Protein AF-A0A8H9KHG3-F1 (afdb_monomer_lite)

Foldseek 3Di:
DDDDDDDDDPPPDPPPPPPPDDDPDDDDPVVVVVVVPVPPDDDDDPPDPPDDDDPPDDDDDDDDFDDDDLLLLQVLLLVVVCLVVVNCVLLVVQQPPCLVVVLSVLCVVPVVDDSNVSSRVCCRPRVVSSVSSVVSCCVPPVDDSNVQNHSVSVVVVSVVSVVVVVVVVD

Secondary structure (DSSP, 8-state):
-------------GGGSS-SS----PPPHHHHHHHTTTS------TT----PPP---PPPPPP-PPP--HHHHHHHHHHHHHHHTT--HHHHTT-TT-HHHHHHHHHHHTTTS-HHHHHHHHHHHHHHHHHHHHHHHHHHH---GGG--SHHHHHHHHHHHHHHHHTT--

pLDDT: mean 77.34, std 24.52, range [30.16, 98.62]

Radius of gyration: 29.34 Å; chains: 1; bounding box: 58×62×72 Å

Organism: Lactobacillus helveticus (NCBI:txid1587)

Sequence (170 aa):
MLLFAEVGRIIIDFASIYFFNKGVTTLTEEEKNAQAQADKETEENDDLKVVMPEANKTTMPKEEFKEQPDYLKVFANFYIAQFDEDDLEIINLYDEKHNMVDINSYLLNNLHFPRKKLIDHVLQYHDYNFKNLLDVMIEKTGVKPEDMLTYEAWDKWYEEQRAKISSSLS

Structure (mmCIF, N/CA/C/O backbone):
data_AF-A0A8H9KHG3-F1
#
_entry.id   AF-A0A8H9KHG3-F1
#
loop_
_atom_site.group_PDB
_atom_site.id
_atom_site.type_symbol
_atom_site.label_atom_id
_atom_site.label_alt_id
_atom_site.label_comp_id
_atom_site.label_asym_id
_atom_site.label_entity_id
_atom_site.label_seq_id
_atom_site.pdbx_PDB_ins_code
_atom_site.Cartn_x
_atom_site.Cartn_y
_atom_site.Cartn_z
_atom_site.occupancy
_atom_site.B_iso_or_equiv
_atom_site.auth_seq_id
_atom_site.auth_comp_id
_atom_site.auth_asym_id
_atom_site.auth_atom_id
_atom_site.pdbx_PDB_model_num
ATOM 1 N N . MET A 1 1 ? -21.672 -51.277 -35.840 1.00 32.66 1 MET A N 1
ATOM 2 C CA . MET A 1 1 ? -20.441 -51.765 -36.491 1.00 32.66 1 MET A CA 1
ATOM 3 C C . MET A 1 1 ? -19.501 -50.573 -36.581 1.00 32.66 1 MET A C 1
ATOM 5 O O . MET A 1 1 ? -19.891 -49.624 -37.241 1.00 32.66 1 MET A O 1
ATOM 9 N N . LEU A 1 2 ? -18.356 -50.642 -35.879 1.00 30.16 2 LEU A N 1
ATOM 10 C CA . LEU A 1 2 ? -17.241 -49.667 -35.816 1.00 30.16 2 LEU A CA 1
ATOM 11 C C . LEU A 1 2 ? -17.573 -48.272 -35.238 1.00 30.16 2 LEU A C 1
ATOM 13 O O . LEU A 1 2 ? -18.574 -47.683 -35.606 1.00 30.16 2 LEU A O 1
ATOM 17 N N . LEU A 1 3 ? -16.765 -47.607 -34.414 1.00 30.84 3 LEU A N 1
ATOM 18 C CA . LEU A 1 3 ? -15.732 -47.945 -33.426 1.00 30.84 3 LEU A CA 1
ATOM 19 C C . LEU A 1 3 ? -15.441 -46.569 -32.786 1.00 30.84 3 LEU A C 1
ATOM 21 O O . LEU A 1 3 ? -14.933 -45.684 -33.470 1.00 30.84 3 LEU A O 1
ATOM 25 N N . PHE A 1 4 ? -15.852 -4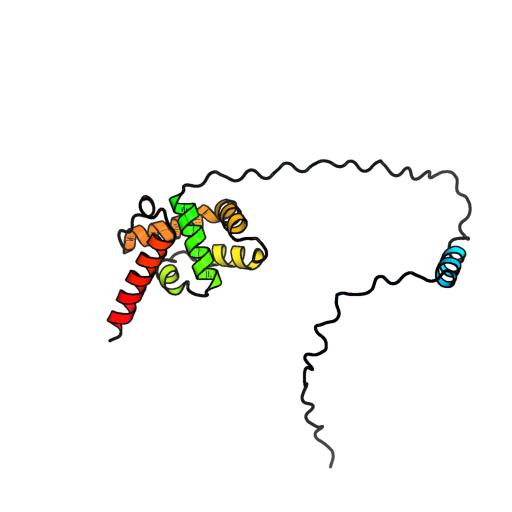6.335 -31.537 1.00 33.06 4 PHE A N 1
ATOM 26 C CA . PHE A 1 4 ? -15.427 -45.139 -30.802 1.00 33.06 4 PHE A CA 1
ATOM 27 C C . PHE A 1 4 ? -14.012 -45.408 -30.293 1.00 33.06 4 PHE A C 1
ATOM 29 O O . PHE A 1 4 ? -13.795 -46.393 -29.592 1.00 33.06 4 PHE A O 1
ATOM 36 N N . ALA A 1 5 ? -13.058 -44.590 -30.734 1.00 37.94 5 ALA A N 1
ATOM 37 C CA . ALA A 1 5 ? -11.650 -44.743 -30.410 1.00 37.94 5 ALA A CA 1
ATOM 38 C C . ALA A 1 5 ? -11.350 -44.332 -28.961 1.00 37.94 5 ALA A C 1
ATOM 40 O O . ALA A 1 5 ? -11.885 -43.356 -28.436 1.00 37.94 5 ALA A O 1
ATOM 41 N N . GLU A 1 6 ? -10.478 -45.146 -28.381 1.00 37.59 6 GLU A N 1
ATOM 42 C CA . GLU A 1 6 ? -9.910 -45.190 -27.043 1.00 37.59 6 GLU A CA 1
ATOM 43 C C . GLU A 1 6 ? -9.503 -43.845 -26.411 1.00 37.59 6 GLU A C 1
ATOM 45 O O . GLU A 1 6 ? -8.935 -42.949 -27.036 1.00 37.59 6 GLU A O 1
ATOM 50 N N . VAL A 1 7 ? -9.709 -43.797 -25.096 1.00 41.53 7 VAL A N 1
ATOM 51 C CA . VAL A 1 7 ? -9.159 -42.848 -24.128 1.00 41.53 7 VAL A CA 1
ATOM 52 C C . VAL A 1 7 ? -7.634 -42.994 -24.055 1.00 41.53 7 VAL A C 1
ATOM 54 O O . VAL A 1 7 ? -7.127 -44.044 -23.671 1.00 41.53 7 VAL A O 1
ATOM 57 N N . GLY A 1 8 ? -6.898 -41.918 -24.336 1.00 37.09 8 GLY A N 1
ATOM 58 C CA . GLY A 1 8 ? -5.460 -41.816 -24.076 1.00 37.09 8 GLY A CA 1
ATOM 59 C C . GLY A 1 8 ? -5.177 -40.798 -22.974 1.00 37.09 8 GLY A C 1
ATOM 60 O O . GLY A 1 8 ? -5.160 -39.597 -23.227 1.00 37.09 8 GLY A O 1
ATOM 61 N N . ARG A 1 9 ? -4.967 -41.278 -21.742 1.00 37.94 9 ARG A N 1
ATOM 62 C CA . ARG A 1 9 ? -4.434 -40.492 -20.617 1.00 37.94 9 ARG A CA 1
ATOM 63 C C . ARG A 1 9 ? -3.070 -39.914 -21.004 1.00 37.94 9 ARG A C 1
ATOM 65 O O . ARG A 1 9 ? -2.142 -40.677 -21.252 1.00 37.94 9 ARG A O 1
ATOM 72 N N . ILE A 1 10 ? -2.927 -38.591 -20.984 1.00 38.94 10 ILE A N 1
ATOM 73 C CA . ILE A 1 10 ? -1.608 -37.951 -20.992 1.00 38.94 10 ILE A CA 1
ATOM 74 C C . ILE A 1 10 ? -1.062 -38.068 -19.568 1.00 38.94 10 ILE A C 1
ATOM 76 O O . ILE A 1 10 ? -1.434 -37.311 -18.675 1.00 38.94 10 ILE A O 1
ATOM 80 N N . ILE A 1 11 ? -0.222 -39.075 -19.345 1.00 40.12 11 ILE A N 1
ATOM 81 C CA . ILE A 1 11 ? 0.679 -39.113 -18.196 1.00 40.12 11 ILE A CA 1
ATOM 82 C C . ILE A 1 11 ? 1.820 -38.159 -18.550 1.00 40.12 11 ILE A C 1
ATOM 84 O O . ILE A 1 11 ? 2.609 -38.445 -19.447 1.00 40.12 11 ILE A O 1
ATOM 88 N N . ILE A 1 12 ? 1.862 -36.993 -17.905 1.00 39.47 12 ILE A N 1
ATOM 89 C CA . ILE A 1 12 ? 3.006 -36.086 -18.001 1.00 39.47 12 ILE A CA 1
ATOM 90 C C . ILE A 1 12 ? 4.067 -36.644 -17.053 1.00 39.47 12 ILE A C 1
ATOM 92 O O . ILE A 1 12 ? 3.953 -36.515 -15.835 1.00 39.47 12 ILE A O 1
ATOM 96 N N . ASP A 1 13 ? 5.064 -37.320 -17.618 1.00 34.53 13 ASP A N 1
ATOM 97 C CA . ASP A 1 13 ? 6.230 -37.787 -16.877 1.00 34.53 13 ASP A CA 1
ATOM 98 C C . ASP A 1 13 ? 7.057 -36.574 -16.419 1.00 34.53 13 ASP A C 1
ATOM 100 O O . ASP A 1 13 ? 7.596 -35.813 -17.226 1.00 34.53 13 ASP A O 1
ATOM 104 N N . PHE A 1 14 ? 7.187 -36.397 -15.103 1.00 40.94 14 PHE A N 1
ATOM 105 C CA . PHE A 1 14 ? 7.940 -35.306 -14.465 1.00 40.94 14 PHE A CA 1
ATOM 106 C C . PHE A 1 14 ? 9.472 -35.394 -14.668 1.00 40.94 14 PHE A C 1
ATOM 108 O O . PHE A 1 14 ? 10.224 -34.604 -14.099 1.00 40.94 14 PHE A O 1
ATOM 115 N N . ALA A 1 15 ? 9.958 -36.313 -15.508 1.00 39.69 15 ALA A N 1
ATOM 116 C CA . ALA A 1 15 ? 11.376 -36.482 -15.823 1.00 39.69 15 ALA A CA 1
ATOM 117 C C . ALA A 1 15 ? 11.894 -35.552 -16.944 1.00 39.69 15 ALA A C 1
ATOM 119 O O . ALA A 1 15 ? 13.105 -35.454 -17.136 1.00 39.69 15 ALA A O 1
ATOM 120 N N . SER A 1 16 ? 11.025 -34.829 -17.663 1.00 38.53 16 SER A N 1
ATOM 121 C CA . SER A 1 16 ? 11.436 -33.990 -18.808 1.00 38.53 16 SER A CA 1
ATOM 122 C C . SER A 1 16 ? 11.686 -32.506 -18.506 1.00 38.53 16 SER A C 1
ATOM 124 O O . SER A 1 16 ? 11.972 -31.752 -19.431 1.00 38.53 16 SER A O 1
ATOM 126 N N . ILE A 1 17 ? 11.649 -32.064 -17.244 1.00 45.88 17 ILE A N 1
ATOM 127 C CA . ILE A 1 17 ? 11.916 -30.649 -16.885 1.00 45.88 17 ILE A CA 1
ATOM 128 C C . ILE A 1 17 ? 13.355 -30.426 -16.368 1.00 45.88 17 ILE A C 1
ATOM 130 O O . ILE A 1 17 ? 13.781 -29.296 -16.149 1.00 45.88 17 ILE A O 1
ATOM 134 N N . TYR A 1 18 ? 14.174 -31.476 -16.272 1.00 38.25 18 TYR A N 1
ATOM 135 C CA . TYR A 1 18 ? 15.532 -31.392 -15.717 1.00 38.25 18 TYR A CA 1
ATOM 136 C C . TYR A 1 18 ? 16.650 -31.703 -16.720 1.00 38.25 18 TYR A C 1
ATOM 138 O O . TYR A 1 18 ? 17.543 -32.476 -16.411 1.00 38.25 18 TYR A O 1
ATOM 146 N N . PHE A 1 19 ? 16.669 -31.086 -17.907 1.00 38.22 19 PHE A N 1
ATOM 147 C CA . PHE A 1 19 ? 17.866 -31.139 -18.771 1.00 38.22 19 PHE A CA 1
ATOM 148 C C . PHE A 1 19 ? 18.106 -29.862 -19.591 1.00 38.22 19 PHE A C 1
ATOM 150 O O . PHE A 1 19 ? 18.357 -29.906 -20.789 1.00 38.22 19 PHE A O 1
ATOM 157 N N . PHE A 1 20 ? 18.114 -28.706 -18.923 1.00 37.81 20 PHE A N 1
ATOM 158 C CA . PHE A 1 20 ? 18.691 -27.474 -19.479 1.00 37.81 20 PHE A CA 1
ATOM 159 C C . PHE A 1 20 ? 19.837 -26.942 -18.612 1.00 37.81 20 PHE A C 1
ATOM 161 O O . PHE A 1 20 ? 19.907 -25.762 -18.302 1.00 37.81 20 PHE A O 1
ATOM 168 N N . ASN A 1 21 ? 20.749 -27.821 -18.184 1.00 46.56 21 ASN A N 1
ATOM 169 C CA . ASN A 1 21 ? 22.102 -27.392 -17.834 1.00 46.56 21 ASN A CA 1
ATOM 170 C C . ASN A 1 21 ? 23.063 -28.584 -17.741 1.00 46.56 21 ASN A C 1
ATOM 172 O O . ASN A 1 21 ? 23.162 -29.216 -16.691 1.00 46.56 21 ASN A O 1
ATOM 176 N N . LYS A 1 22 ? 23.743 -28.900 -18.850 1.00 43.03 22 LYS A N 1
ATOM 177 C CA . LYS A 1 22 ? 25.130 -29.406 -18.922 1.00 43.03 22 LYS A CA 1
ATOM 178 C C . LYS A 1 22 ? 25.433 -29.864 -20.347 1.00 43.03 22 LYS A C 1
ATOM 180 O O . LYS A 1 22 ? 24.883 -30.853 -20.812 1.00 43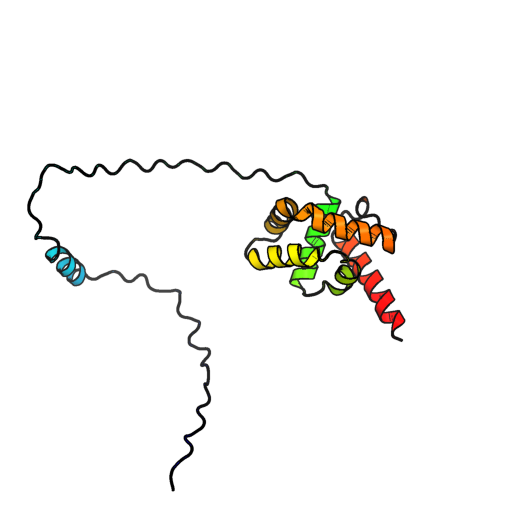.03 22 LYS A O 1
ATOM 185 N N . GLY A 1 23 ? 26.350 -29.164 -21.008 1.00 33.59 23 GLY A N 1
ATOM 186 C CA . GLY A 1 23 ? 26.876 -29.580 -22.302 1.00 33.59 23 GLY A CA 1
ATOM 187 C C . GLY A 1 23 ? 27.707 -28.495 -22.966 1.00 33.59 23 GLY A C 1
ATOM 188 O O . GLY A 1 23 ? 27.265 -27.884 -23.927 1.00 33.59 23 GLY A O 1
ATOM 189 N N . VAL A 1 24 ? 28.921 -28.261 -22.463 1.00 49.97 24 VAL A N 1
ATOM 190 C CA . VAL A 1 24 ? 30.008 -27.797 -23.332 1.00 49.97 24 VAL A CA 1
ATOM 191 C C . VAL A 1 24 ? 30.266 -28.951 -24.298 1.00 49.97 24 VAL A C 1
ATOM 193 O O . VAL A 1 24 ? 30.863 -29.951 -23.906 1.00 49.97 24 VAL A O 1
ATOM 196 N N . THR A 1 25 ? 29.757 -28.864 -25.524 1.00 41.97 25 THR A N 1
ATOM 197 C CA . THR A 1 25 ? 30.119 -29.786 -26.603 1.00 41.97 25 THR A CA 1
ATOM 198 C C . THR A 1 25 ? 31.201 -29.124 -27.442 1.00 41.97 25 THR A C 1
ATOM 200 O O . THR A 1 25 ? 30.972 -28.190 -28.206 1.00 41.97 25 THR A O 1
ATOM 203 N N . THR A 1 26 ? 32.435 -29.575 -27.246 1.00 45.97 26 THR A N 1
ATOM 204 C CA . THR A 1 26 ? 33.543 -29.289 -28.154 1.00 45.97 26 THR A CA 1
ATOM 205 C C . THR A 1 26 ? 33.246 -29.938 -29.505 1.00 45.97 26 THR A C 1
ATOM 207 O O . THR A 1 26 ? 33.153 -31.162 -29.578 1.00 45.97 26 THR A O 1
ATOM 210 N N . LEU A 1 27 ? 33.096 -29.124 -30.552 1.00 42.66 27 LEU A N 1
ATOM 211 C CA . LEU A 1 27 ? 33.023 -29.577 -31.947 1.00 42.66 27 LEU A CA 1
ATOM 212 C C . LEU A 1 27 ? 34.304 -30.342 -32.314 1.00 42.66 27 LEU A C 1
ATOM 214 O O . LEU A 1 27 ? 35.406 -29.871 -32.014 1.00 42.66 27 LEU A O 1
ATOM 218 N N . THR A 1 28 ? 34.163 -31.499 -32.957 1.00 55.62 28 THR A N 1
ATOM 219 C CA . THR A 1 28 ? 35.285 -32.301 -33.464 1.00 55.62 28 THR A CA 1
ATOM 220 C C . THR A 1 28 ? 35.890 -31.666 -34.724 1.00 55.62 28 THR A C 1
ATOM 222 O O . THR A 1 28 ? 35.236 -30.920 -35.454 1.00 55.62 28 THR A O 1
ATOM 225 N N . GLU A 1 29 ? 37.175 -31.930 -34.982 1.00 51.25 29 GLU A N 1
ATOM 226 C CA . GLU A 1 29 ? 37.940 -31.323 -36.088 1.00 51.25 29 GLU A CA 1
ATOM 227 C C . GLU A 1 29 ? 37.414 -31.674 -37.491 1.00 51.25 29 GLU A C 1
ATOM 229 O O . GLU A 1 29 ? 37.662 -30.923 -38.435 1.00 51.25 29 GLU A O 1
ATOM 234 N N . GLU A 1 30 ? 36.628 -32.744 -37.638 1.00 49.88 30 GLU A N 1
ATOM 235 C CA . GLU A 1 30 ? 36.008 -33.113 -38.919 1.00 49.88 30 GLU A CA 1
ATOM 236 C C . GLU A 1 30 ? 34.821 -32.208 -39.298 1.00 49.88 30 GLU A C 1
ATOM 238 O O . GLU A 1 30 ? 34.655 -31.887 -40.475 1.00 49.88 30 GLU A O 1
ATOM 243 N N . GLU A 1 31 ? 34.050 -31.693 -38.334 1.00 43.44 31 GLU A N 1
ATOM 244 C CA . GLU A 1 31 ? 32.893 -30.823 -38.616 1.00 43.44 31 GLU A CA 1
ATOM 245 C C . GLU A 1 31 ? 33.313 -29.385 -38.973 1.00 43.44 31 GLU A C 1
ATOM 247 O O . GLU A 1 31 ? 32.645 -28.707 -39.755 1.00 43.44 31 GLU A O 1
ATOM 252 N N . LYS A 1 32 ? 34.478 -28.929 -38.488 1.00 47.12 32 LYS A N 1
ATOM 253 C CA . LYS A 1 32 ? 35.046 -27.618 -38.858 1.00 47.12 32 LYS A CA 1
ATOM 254 C C . LYS A 1 32 ? 35.515 -27.554 -40.314 1.00 47.12 32 LYS A C 1
ATOM 256 O O . LYS A 1 32 ? 35.471 -26.479 -40.909 1.00 47.12 32 LYS A O 1
ATOM 261 N N . ASN A 1 33 ? 35.940 -28.677 -40.896 1.00 50.03 33 ASN A N 1
ATOM 262 C CA . ASN A 1 33 ? 36.438 -28.712 -42.274 1.00 50.03 33 ASN A CA 1
ATOM 263 C C . ASN A 1 33 ? 35.323 -28.755 -43.331 1.00 50.03 33 ASN A C 1
ATOM 265 O O . ASN A 1 33 ? 35.548 -28.289 -44.445 1.00 50.03 33 ASN A O 1
ATOM 269 N N . ALA A 1 34 ? 34.122 -29.237 -42.995 1.00 43.03 34 ALA A N 1
ATOM 270 C CA . ALA A 1 34 ? 32.990 -29.249 -43.927 1.00 43.03 34 ALA A CA 1
ATOM 271 C C . ALA A 1 34 ? 32.335 -27.861 -44.087 1.00 43.03 34 ALA A C 1
ATOM 273 O O . ALA A 1 34 ? 31.934 -27.497 -45.191 1.00 43.03 34 ALA A O 1
ATOM 274 N N . GLN A 1 35 ? 32.299 -27.041 -43.028 1.00 40.22 35 GLN A N 1
ATOM 275 C CA . GLN A 1 35 ? 31.804 -25.659 -43.114 1.00 40.22 35 GLN A CA 1
ATOM 276 C C . GLN A 1 35 ? 32.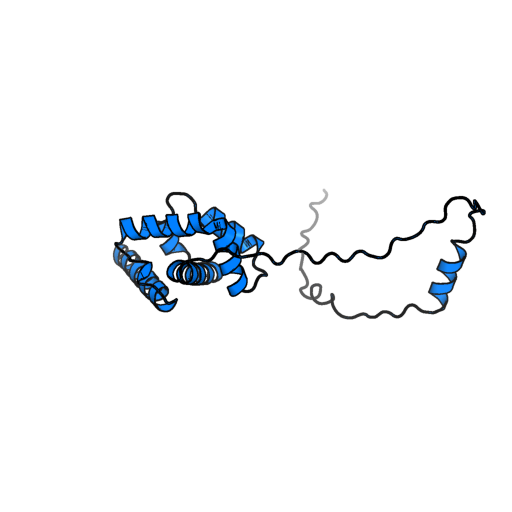787 -24.737 -43.864 1.00 40.22 35 GLN A C 1
ATOM 278 O O . GLN A 1 35 ? 32.373 -23.787 -44.517 1.00 40.22 35 GLN A O 1
ATOM 283 N N . ALA A 1 36 ? 34.091 -25.042 -43.829 1.00 41.81 36 ALA A N 1
ATOM 284 C CA . ALA A 1 36 ? 35.137 -24.240 -44.469 1.00 41.81 36 ALA A CA 1
ATOM 285 C C . ALA A 1 36 ? 35.218 -24.392 -46.006 1.00 41.81 36 ALA A C 1
ATOM 287 O O . ALA A 1 36 ? 35.961 -23.651 -46.652 1.00 41.81 36 ALA A O 1
ATOM 288 N N . GLN A 1 37 ? 34.487 -25.344 -46.600 1.00 42.16 37 GLN A N 1
ATOM 289 C CA . GLN A 1 37 ? 34.479 -25.583 -48.052 1.00 42.16 37 GLN A CA 1
ATOM 290 C C . GLN A 1 37 ? 33.221 -25.080 -48.778 1.00 42.16 37 GLN A C 1
ATOM 292 O O . GLN A 1 37 ? 33.236 -25.049 -50.004 1.00 42.16 37 GLN A O 1
ATOM 297 N N . ALA A 1 38 ? 32.177 -24.637 -48.069 1.00 35.31 38 ALA A N 1
ATOM 298 C CA . ALA A 1 38 ? 30.983 -24.058 -48.699 1.00 35.31 38 ALA A CA 1
ATOM 299 C C . ALA A 1 38 ? 31.117 -22.552 -49.017 1.00 35.31 38 ALA A C 1
ATOM 301 O O . ALA A 1 38 ? 30.406 -22.050 -49.880 1.00 35.31 38 ALA A O 1
ATOM 302 N N . ASP A 1 39 ? 32.071 -21.849 -48.395 1.00 39.19 39 ASP A N 1
ATOM 303 C CA . ASP A 1 39 ? 32.260 -20.392 -48.539 1.00 39.19 39 ASP A CA 1
ATOM 304 C C . ASP A 1 39 ? 33.361 -20.016 -49.556 1.00 39.19 39 ASP A C 1
ATOM 306 O O . ASP A 1 39 ? 34.013 -18.978 -49.445 1.00 39.19 39 ASP A O 1
ATOM 310 N N . LYS A 1 40 ? 33.625 -20.873 -50.548 1.00 44.00 40 LYS A N 1
ATOM 311 C CA . LYS A 1 40 ? 34.575 -20.591 -51.637 1.00 44.00 40 LYS A CA 1
ATOM 312 C C . LYS A 1 40 ? 33.899 -20.676 -52.994 1.00 44.00 40 LYS A C 1
ATOM 314 O O . LYS A 1 40 ? 34.261 -21.515 -53.800 1.00 44.00 40 LYS A O 1
ATOM 319 N N . GLU A 1 41 ? 32.949 -19.790 -53.245 1.00 46.72 41 GLU A N 1
ATOM 320 C CA . GLU A 1 41 ? 32.592 -19.381 -54.606 1.00 46.72 41 GLU A CA 1
ATOM 321 C C . GLU A 1 41 ? 31.802 -18.069 -54.531 1.00 46.72 41 GLU A C 1
ATOM 323 O O . GLU A 1 41 ? 30.577 -18.028 -54.589 1.00 46.72 41 GLU A O 1
ATOM 328 N N . THR A 1 42 ? 32.504 -16.951 -54.347 1.00 35.50 42 THR A N 1
ATOM 329 C CA . THR A 1 42 ? 32.016 -15.667 -54.861 1.00 35.50 42 THR A CA 1
ATOM 330 C C . THR A 1 42 ? 33.215 -14.809 -55.229 1.00 35.50 42 THR A C 1
ATOM 332 O O . THR A 1 42 ? 34.093 -14.547 -54.410 1.00 35.50 42 THR A O 1
ATOM 335 N N . GLU A 1 43 ? 33.268 -14.485 -56.515 1.00 40.41 43 GLU A N 1
ATOM 336 C CA . GLU A 1 43 ? 34.320 -13.747 -57.198 1.00 40.41 43 GLU A CA 1
ATOM 337 C C . GLU A 1 43 ? 34.580 -12.370 -56.577 1.00 40.41 43 GLU A C 1
ATOM 339 O O . GLU A 1 43 ? 33.682 -11.699 -56.062 1.00 40.41 43 GLU A O 1
ATOM 344 N N . GLU A 1 44 ? 35.845 -11.967 -56.670 1.00 45.06 44 GLU A N 1
ATOM 345 C CA . GLU A 1 44 ? 36.372 -10.656 -56.320 1.00 45.06 44 GLU A CA 1
ATOM 346 C C . GLU A 1 44 ? 35.568 -9.531 -56.992 1.00 45.06 44 GLU A C 1
ATOM 348 O O . GLU A 1 44 ? 35.545 -9.393 -58.214 1.00 45.06 44 GLU A O 1
ATOM 353 N N . ASN A 1 45 ? 34.947 -8.683 -56.173 1.00 42.94 45 ASN A N 1
ATOM 354 C CA . ASN A 1 45 ? 34.553 -7.334 -56.560 1.00 42.94 45 ASN A CA 1
ATOM 355 C C . ASN A 1 45 ? 35.137 -6.385 -55.502 1.00 42.94 45 ASN A C 1
ATOM 357 O O . ASN A 1 45 ? 34.629 -6.281 -54.386 1.00 42.94 45 ASN A O 1
ATOM 361 N N . ASP A 1 46 ? 36.274 -5.775 -55.834 1.00 50.69 46 ASP A N 1
ATOM 362 C CA . ASP A 1 46 ? 37.211 -5.083 -54.930 1.00 50.69 46 ASP A CA 1
ATOM 363 C C . ASP A 1 46 ? 36.743 -3.669 -54.492 1.00 50.69 46 ASP A C 1
ATOM 365 O O . ASP A 1 46 ? 37.533 -2.855 -54.022 1.00 50.69 46 ASP A O 1
ATOM 369 N N . ASP A 1 47 ? 35.444 -3.359 -54.610 1.00 52.50 47 ASP A N 1
ATOM 370 C CA . ASP A 1 47 ? 34.898 -2.004 -54.398 1.00 52.50 47 ASP A CA 1
ATOM 371 C C . ASP A 1 47 ? 34.106 -1.814 -53.088 1.00 52.50 47 ASP A C 1
ATOM 373 O O . ASP A 1 47 ? 33.659 -0.707 -52.779 1.00 52.50 47 ASP A O 1
ATOM 377 N N . LEU A 1 48 ? 33.950 -2.848 -52.255 1.00 57.22 48 LEU A N 1
ATOM 378 C CA . LEU A 1 48 ? 33.239 -2.741 -50.972 1.00 57.22 48 LEU A CA 1
ATOM 379 C C . LEU A 1 48 ? 34.079 -3.283 -49.813 1.00 57.22 48 LEU A C 1
ATOM 381 O O . LEU A 1 48 ? 33.807 -4.337 -49.240 1.00 57.22 48 LEU A O 1
ATOM 385 N N . LYS A 1 49 ? 35.088 -2.506 -49.401 1.00 59.19 49 LYS A N 1
ATOM 386 C CA . LYS A 1 49 ? 35.728 -2.674 -48.088 1.00 59.19 49 LYS A CA 1
ATOM 387 C C . LYS A 1 49 ? 34.703 -2.384 -46.987 1.00 59.19 49 LYS A C 1
ATOM 389 O O . LYS A 1 49 ? 34.490 -1.232 -46.611 1.00 59.19 49 LYS A O 1
ATOM 394 N N . VAL A 1 50 ? 34.071 -3.426 -46.451 1.00 61.94 50 VAL A N 1
ATOM 395 C CA . VAL A 1 50 ? 33.221 -3.318 -45.258 1.00 61.94 50 VAL A CA 1
ATOM 396 C C . VAL A 1 50 ? 34.126 -3.087 -44.046 1.00 61.94 50 VAL A C 1
ATOM 398 O O . VAL A 1 50 ? 34.641 -4.020 -43.435 1.00 61.94 50 VAL A O 1
ATOM 401 N N . VAL A 1 51 ? 34.365 -1.819 -43.716 1.00 72.12 51 VAL A N 1
ATOM 402 C CA . VAL A 1 51 ? 35.041 -1.431 -42.474 1.00 72.12 51 VAL A CA 1
ATOM 403 C C . VAL A 1 51 ? 34.027 -1.569 -41.341 1.00 72.12 51 VAL A C 1
ATOM 405 O O . VAL A 1 51 ? 33.097 -0.771 -41.244 1.00 72.12 51 VAL A O 1
ATOM 408 N N . MET A 1 52 ? 34.181 -2.584 -40.488 1.00 71.75 52 MET A N 1
ATOM 409 C CA . MET A 1 52 ? 33.415 -2.661 -39.243 1.00 71.75 52 MET A CA 1
ATOM 410 C C . MET A 1 52 ? 33.857 -1.510 -38.324 1.00 71.75 52 MET A C 1
ATOM 412 O O . MET A 1 52 ? 35.036 -1.463 -37.964 1.00 71.75 52 MET A O 1
ATOM 416 N N . PRO A 1 53 ? 32.968 -0.572 -37.948 1.00 72.38 53 PRO A N 1
ATOM 417 C CA . PRO A 1 53 ? 33.323 0.475 -37.001 1.00 72.38 53 PRO A CA 1
ATOM 418 C C . PRO A 1 53 ? 33.624 -0.143 -35.632 1.00 72.38 53 PRO A C 1
ATOM 420 O O . PRO A 1 53 ? 32.984 -1.116 -35.223 1.00 72.38 53 PRO A O 1
ATOM 423 N N . GLU A 1 54 ? 34.586 0.430 -34.908 1.00 70.44 54 GLU A N 1
ATOM 424 C CA . GLU A 1 54 ? 34.829 0.047 -33.519 1.00 70.44 54 GLU A CA 1
ATOM 425 C C . GLU A 1 54 ? 33.543 0.212 -32.701 1.00 70.44 54 GLU A C 1
ATOM 427 O O . GLU A 1 54 ? 32.816 1.200 -32.835 1.00 70.44 54 GLU A O 1
ATOM 432 N N . ALA A 1 55 ? 33.248 -0.778 -31.857 1.00 65.50 55 ALA A N 1
ATOM 433 C CA . ALA A 1 55 ? 32.061 -0.770 -31.018 1.00 65.50 55 ALA A CA 1
ATOM 434 C C . ALA A 1 55 ? 32.097 0.436 -30.067 1.00 65.50 55 ALA A C 1
ATOM 436 O O . ALA A 1 55 ? 32.789 0.419 -29.047 1.00 65.50 55 ALA A O 1
ATOM 437 N N . ASN A 1 56 ? 31.327 1.476 -30.384 1.00 71.00 56 ASN A N 1
ATOM 438 C CA . ASN A 1 56 ? 31.141 2.618 -29.502 1.00 71.00 56 ASN A CA 1
ATOM 439 C C . ASN A 1 56 ? 30.273 2.190 -28.310 1.00 71.00 56 ASN A C 1
ATOM 441 O O . ASN A 1 56 ? 29.046 2.133 -28.395 1.00 71.00 56 ASN A O 1
ATOM 445 N N . LYS A 1 57 ? 30.918 1.835 -27.196 1.00 65.81 57 LYS A N 1
ATOM 446 C CA . LYS A 1 57 ? 30.237 1.541 -25.933 1.00 65.81 57 LYS A CA 1
ATOM 447 C C . LYS A 1 57 ? 29.898 2.856 -25.240 1.00 65.81 57 LYS A C 1
ATOM 449 O O . LYS A 1 57 ? 30.663 3.345 -24.415 1.00 65.81 57 LYS A O 1
ATOM 454 N N . THR A 1 58 ? 28.733 3.414 -25.541 1.00 70.25 58 THR A N 1
ATOM 455 C CA . THR A 1 58 ? 28.166 4.473 -24.705 1.00 70.25 58 THR A CA 1
ATOM 456 C C . THR A 1 58 ? 27.595 3.843 -23.438 1.00 70.25 58 THR A C 1
ATOM 458 O O . THR A 1 58 ? 26.722 2.978 -23.512 1.00 70.25 58 THR A O 1
ATOM 461 N N . THR A 1 59 ? 28.077 4.252 -22.265 1.00 67.81 59 THR A N 1
ATOM 462 C CA . THR A 1 59 ? 27.451 3.873 -20.993 1.00 67.81 59 THR A CA 1
ATOM 463 C C . THR A 1 59 ? 26.097 4.565 -20.898 1.00 67.81 59 THR A C 1
ATOM 465 O O . THR A 1 59 ? 26.045 5.795 -20.941 1.00 67.81 59 THR A O 1
ATOM 468 N N . MET A 1 60 ? 25.008 3.799 -20.772 1.00 71.38 60 MET A N 1
ATOM 469 C CA . MET A 1 60 ? 23.709 4.401 -20.474 1.00 71.38 60 MET A CA 1
ATOM 470 C C . MET A 1 60 ? 23.791 5.144 -19.134 1.00 71.38 60 MET A C 1
ATOM 472 O O . MET A 1 60 ? 24.403 4.618 -18.196 1.00 71.38 60 MET A O 1
ATOM 476 N N . PRO A 1 61 ? 23.209 6.350 -19.027 1.00 73.75 61 PRO A N 1
ATOM 477 C CA . PRO A 1 61 ? 23.138 7.049 -17.756 1.00 73.75 61 PRO A CA 1
ATOM 478 C C . PRO A 1 61 ? 22.412 6.174 -16.730 1.00 73.75 61 PRO A C 1
ATOM 480 O O . PRO A 1 61 ? 21.452 5.472 -17.053 1.00 73.75 61 PRO A O 1
ATOM 483 N N . LYS A 1 62 ? 22.909 6.190 -15.492 1.00 76.50 62 LYS A N 1
ATOM 484 C CA . LYS A 1 62 ? 22.267 5.499 -14.376 1.00 76.50 62 LYS A CA 1
ATOM 485 C C . LYS A 1 62 ? 20.894 6.131 -14.147 1.00 76.50 62 LYS A C 1
ATOM 487 O O . LYS A 1 62 ? 20.799 7.351 -14.085 1.00 76.50 62 LYS A O 1
ATOM 492 N N . GLU A 1 63 ? 19.861 5.306 -14.019 1.00 77.19 63 GLU A N 1
ATOM 493 C CA . GLU A 1 63 ? 18.518 5.784 -13.688 1.00 77.19 63 GLU A CA 1
ATOM 494 C C . GLU A 1 63 ? 18.539 6.447 -12.301 1.00 77.19 63 GLU A C 1
ATOM 496 O O . GLU A 1 63 ? 19.001 5.855 -11.319 1.00 77.19 63 GLU A O 1
ATOM 501 N N . GLU A 1 64 ? 18.098 7.703 -12.242 1.00 81.69 64 GLU A N 1
ATOM 502 C CA . GLU A 1 64 ? 17.946 8.459 -11.001 1.00 81.69 64 GLU A CA 1
ATOM 503 C C . GLU A 1 64 ? 16.531 8.234 -10.457 1.00 81.69 64 GLU A C 1
ATOM 505 O O . GLU A 1 64 ? 15.539 8.627 -11.075 1.00 81.69 64 GLU A O 1
ATOM 510 N N . PHE A 1 65 ? 16.437 7.576 -9.300 1.00 83.25 65 PHE A N 1
ATOM 511 C CA . PHE A 1 65 ? 15.165 7.353 -8.617 1.00 83.25 65 PHE A CA 1
ATOM 512 C C . PHE A 1 65 ? 14.744 8.611 -7.864 1.00 83.25 65 PHE A C 1
ATOM 514 O O . PHE A 1 65 ? 15.559 9.248 -7.192 1.00 83.25 65 PHE A O 1
ATOM 521 N N . LYS A 1 66 ? 13.455 8.948 -7.950 1.00 87.25 66 LYS A N 1
ATOM 522 C CA . LYS A 1 66 ? 12.861 10.021 -7.152 1.00 87.25 66 LYS A CA 1
ATOM 523 C C . LYS A 1 66 ? 13.019 9.698 -5.669 1.00 87.25 66 LYS A C 1
ATOM 525 O O . LYS A 1 66 ? 12.799 8.565 -5.239 1.00 87.25 66 LYS A O 1
ATOM 530 N N . GLU A 1 67 ? 13.359 10.707 -4.877 1.00 90.56 67 GLU A N 1
ATOM 531 C CA . GLU A 1 67 ? 13.359 10.560 -3.428 1.00 90.56 67 GLU A CA 1
ATOM 532 C C . GLU A 1 67 ? 11.910 10.429 -2.935 1.00 90.56 67 GLU A C 1
ATOM 534 O O . GLU A 1 67 ? 11.049 11.239 -3.275 1.00 90.56 67 GLU A O 1
ATOM 539 N N . GLN A 1 68 ? 11.637 9.371 -2.173 1.00 94.44 68 GLN A N 1
ATOM 540 C CA . GLN A 1 68 ? 10.309 9.059 -1.642 1.00 94.44 68 GLN A CA 1
ATOM 541 C C . GLN A 1 68 ? 10.324 9.137 -0.112 1.00 94.44 68 GLN A C 1
ATOM 543 O O . GLN A 1 68 ? 11.342 8.775 0.493 1.00 94.44 68 GLN A O 1
ATOM 548 N N . PRO A 1 69 ? 9.228 9.579 0.530 1.00 96.69 69 PRO A N 1
ATOM 549 C CA . PRO A 1 69 ? 9.171 9.672 1.981 1.00 96.69 69 PRO A CA 1
ATOM 550 C C . PRO A 1 69 ? 9.236 8.282 2.623 1.00 96.69 69 PRO A C 1
ATOM 552 O O . PRO A 1 69 ? 8.773 7.292 2.051 1.00 96.69 69 PRO A O 1
ATOM 555 N N . ASP A 1 70 ? 9.806 8.208 3.825 1.00 97.25 70 ASP A N 1
ATOM 556 C CA . ASP A 1 70 ? 10.101 6.925 4.471 1.00 97.25 70 ASP A CA 1
ATOM 557 C C . ASP A 1 70 ? 8.843 6.108 4.762 1.00 97.25 70 ASP A C 1
ATOM 559 O O . ASP A 1 70 ? 8.828 4.911 4.479 1.00 97.25 70 ASP A O 1
ATOM 563 N N . TYR A 1 71 ? 7.756 6.748 5.208 1.00 97.75 71 TYR A N 1
ATOM 564 C CA . TYR A 1 71 ? 6.483 6.055 5.424 1.00 97.75 71 TYR A CA 1
ATOM 565 C C . TYR A 1 71 ? 5.981 5.347 4.159 1.00 97.75 71 TYR A C 1
ATOM 567 O O . TYR A 1 71 ? 5.434 4.251 4.236 1.00 97.75 71 TYR A O 1
ATOM 575 N N . LEU A 1 72 ? 6.197 5.945 2.982 1.00 98.06 72 LEU A N 1
ATOM 576 C CA . LEU A 1 72 ? 5.713 5.405 1.716 1.00 98.06 72 LEU A CA 1
ATOM 577 C C . LEU A 1 72 ? 6.570 4.225 1.259 1.00 98.06 72 LEU A C 1
ATOM 579 O O . LEU A 1 72 ? 6.036 3.231 0.775 1.00 98.06 72 LEU A O 1
ATOM 583 N N . LYS A 1 73 ? 7.890 4.297 1.467 1.00 98.06 73 LYS A N 1
A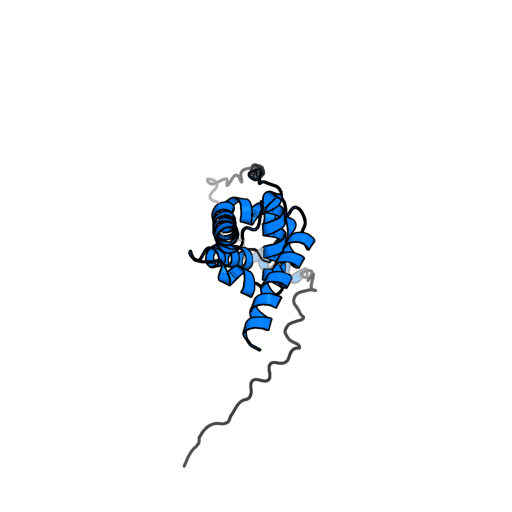TOM 584 C CA . LYS A 1 73 ? 8.802 3.162 1.242 1.00 98.06 73 LYS A CA 1
ATOM 585 C C . LYS A 1 73 ? 8.456 1.985 2.146 1.00 98.06 73 LYS A C 1
ATOM 587 O O . LYS A 1 73 ? 8.433 0.846 1.687 1.00 98.06 73 LYS A O 1
ATOM 592 N N . VAL A 1 74 ? 8.185 2.259 3.420 1.00 98.38 74 VAL A N 1
ATOM 593 C CA . VAL A 1 74 ? 7.814 1.239 4.406 1.00 98.38 74 VAL A CA 1
ATOM 594 C C . VAL A 1 74 ? 6.461 0.626 4.060 1.00 98.38 74 VAL A C 1
ATOM 596 O O . VAL A 1 74 ? 6.348 -0.598 4.045 1.00 98.38 74 VAL A O 1
ATOM 599 N N . PHE A 1 75 ? 5.466 1.444 3.713 1.00 98.62 75 PHE A N 1
ATOM 600 C CA . PHE A 1 75 ? 4.160 0.953 3.286 1.00 98.62 75 PHE A CA 1
ATOM 601 C C . PHE A 1 75 ? 4.255 0.114 2.007 1.00 98.62 75 PHE A C 1
ATOM 603 O O . PHE A 1 75 ? 3.677 -0.964 1.947 1.00 98.62 75 PHE A O 1
ATOM 610 N N . ALA A 1 76 ? 5.041 0.538 1.013 1.00 98.44 76 ALA A N 1
ATOM 611 C CA . ALA A 1 76 ? 5.274 -0.253 -0.195 1.00 98.44 76 ALA A CA 1
ATOM 612 C C . ALA A 1 76 ? 5.975 -1.584 0.113 1.00 98.44 76 ALA A C 1
ATOM 614 O O . ALA A 1 76 ? 5.601 -2.617 -0.432 1.00 98.44 76 ALA A O 1
ATOM 615 N N . ASN A 1 77 ? 6.961 -1.588 1.016 1.00 98.44 77 ASN A N 1
ATOM 616 C CA . ASN A 1 77 ? 7.604 -2.821 1.470 1.00 98.44 77 ASN A CA 1
ATOM 617 C C . ASN A 1 77 ? 6.610 -3.774 2.149 1.00 98.44 77 ASN A C 1
ATOM 619 O O . ASN A 1 77 ? 6.642 -4.973 1.883 1.00 98.44 77 ASN A O 1
ATOM 623 N N . PHE A 1 78 ? 5.739 -3.238 3.008 1.00 98.62 78 PHE A N 1
ATOM 624 C CA . PHE A 1 78 ? 4.662 -3.994 3.638 1.00 98.62 78 PHE A CA 1
ATOM 625 C C . PHE A 1 78 ? 3.697 -4.563 2.592 1.00 98.62 78 PHE A C 1
ATOM 627 O O . PHE A 1 78 ? 3.496 -5.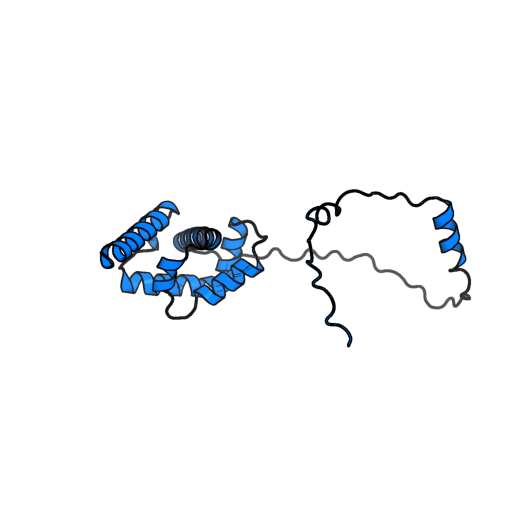771 2.543 1.00 98.62 78 PHE A O 1
ATOM 634 N N . TYR A 1 79 ? 3.189 -3.719 1.694 1.00 98.56 79 TYR A N 1
ATOM 635 C CA . TYR A 1 79 ? 2.278 -4.115 0.622 1.00 98.56 79 TYR A CA 1
ATOM 636 C C . TYR A 1 79 ? 2.857 -5.235 -0.244 1.00 98.56 79 TYR A C 1
ATOM 638 O O . TYR A 1 79 ? 2.162 -6.197 -0.540 1.00 98.56 79 TYR A O 1
ATOM 646 N N . ILE A 1 80 ? 4.129 -5.134 -0.645 1.00 98.25 80 ILE A N 1
ATOM 647 C CA . ILE A 1 80 ? 4.783 -6.166 -1.462 1.00 98.25 80 ILE A CA 1
ATOM 648 C C . ILE A 1 80 ? 4.895 -7.485 -0.689 1.00 98.25 80 ILE A C 1
ATOM 650 O O . ILE A 1 80 ? 4.734 -8.542 -1.283 1.00 98.25 80 ILE A O 1
ATOM 654 N N . ALA A 1 81 ? 5.145 -7.447 0.623 1.00 97.88 81 ALA A N 1
ATOM 655 C CA . ALA A 1 81 ? 5.157 -8.668 1.427 1.00 97.88 81 ALA A CA 1
ATOM 656 C C . ALA A 1 81 ? 3.785 -9.349 1.446 1.00 97.88 81 ALA A C 1
ATOM 658 O O . ALA A 1 81 ? 3.703 -10.547 1.215 1.00 97.88 81 ALA A O 1
ATOM 659 N N . GLN A 1 82 ? 2.725 -8.566 1.641 1.00 97.75 82 GLN A N 1
ATOM 660 C CA . GLN A 1 82 ? 1.350 -9.056 1.606 1.00 97.75 82 GLN A CA 1
ATOM 661 C C . GLN A 1 82 ? 0.957 -9.566 0.213 1.00 97.75 82 GLN A C 1
ATOM 663 O O . GLN A 1 82 ? 0.300 -10.591 0.082 1.00 97.75 82 GLN A O 1
ATOM 668 N N . PHE A 1 83 ? 1.413 -8.892 -0.845 1.00 97.31 83 PHE A N 1
ATOM 669 C CA . PHE A 1 83 ? 1.254 -9.347 -2.224 1.00 97.31 83 PHE A CA 1
ATOM 670 C C . PHE A 1 83 ? 1.917 -10.712 -2.462 1.00 97.31 83 PHE A C 1
ATOM 672 O O . PHE A 1 83 ? 1.300 -11.582 -3.064 1.00 97.31 83 PHE A O 1
ATOM 679 N N . ASP A 1 84 ? 3.144 -10.915 -1.969 1.00 95.88 84 ASP A N 1
ATOM 680 C CA . ASP A 1 84 ? 3.869 -12.187 -2.103 1.00 95.88 84 ASP A CA 1
ATOM 681 C C . ASP A 1 84 ? 3.169 -13.347 -1.360 1.00 95.88 84 ASP A C 1
ATOM 683 O O . ASP A 1 84 ? 3.382 -14.513 -1.694 1.00 95.88 84 ASP A O 1
ATOM 687 N N . GLU A 1 85 ? 2.351 -13.030 -0.353 1.00 95.88 85 GLU A N 1
ATOM 688 C CA . GLU A 1 85 ? 1.591 -13.981 0.468 1.00 95.88 85 GLU A CA 1
ATOM 689 C C . GLU A 1 85 ? 0.133 -14.159 -0.001 1.00 95.88 85 GLU A C 1
ATOM 691 O O . GLU A 1 85 ? -0.637 -14.858 0.657 1.00 95.88 85 GLU A O 1
ATOM 696 N N . ASP A 1 86 ? -0.249 -13.555 -1.136 1.00 95.81 86 ASP A N 1
ATOM 697 C CA . ASP A 1 86 ? -1.634 -13.481 -1.631 1.00 95.81 86 ASP A CA 1
ATOM 698 C C . ASP A 1 86 ? -2.622 -12.896 -0.593 1.00 95.81 86 ASP A C 1
ATOM 700 O O . ASP A 1 86 ? -3.826 -13.158 -0.624 1.00 95.81 86 ASP A O 1
ATOM 704 N N . ASP A 1 87 ? -2.123 -12.056 0.317 1.00 95.88 87 ASP A N 1
ATOM 705 C CA . ASP A 1 87 ? -2.839 -11.554 1.486 1.00 95.88 87 ASP A CA 1
ATOM 706 C C . ASP A 1 87 ? -3.102 -10.045 1.411 1.00 95.88 87 ASP A C 1
ATOM 708 O O . ASP A 1 87 ? -2.701 -9.258 2.259 1.00 95.88 87 ASP A O 1
ATOM 712 N N . LEU A 1 88 ? -3.788 -9.602 0.360 1.00 96.81 88 LEU A N 1
ATOM 713 C CA . LEU A 1 88 ? -4.148 -8.188 0.187 1.00 96.81 88 LEU A CA 1
ATOM 714 C C . LEU A 1 88 ? -5.615 -7.884 0.516 1.00 96.81 88 LEU A C 1
ATOM 716 O O . LEU A 1 88 ? -6.111 -6.800 0.199 1.00 96.81 88 LEU A O 1
ATOM 720 N N . GLU A 1 89 ? -6.321 -8.818 1.151 1.00 94.94 89 GLU A N 1
ATOM 721 C CA . GLU A 1 89 ? -7.762 -8.731 1.397 1.00 94.94 89 GLU A CA 1
ATOM 722 C C . GLU A 1 89 ? -8.155 -7.472 2.176 1.00 94.94 89 GLU A C 1
ATOM 724 O O . GLU A 1 89 ? -9.113 -6.793 1.801 1.00 94.94 89 GLU A O 1
ATOM 729 N N . ILE A 1 90 ? -7.405 -7.119 3.226 1.00 96.31 90 ILE A N 1
ATOM 730 C CA . ILE A 1 90 ? -7.719 -5.934 4.035 1.00 96.31 90 ILE A CA 1
ATOM 731 C C . ILE A 1 90 ? -7.383 -4.656 3.268 1.00 96.31 90 ILE A C 1
ATOM 733 O O . ILE A 1 90 ? -8.161 -3.706 3.335 1.00 96.31 90 ILE A O 1
ATOM 737 N N . ILE A 1 91 ? -6.276 -4.611 2.513 1.00 97.06 91 ILE A N 1
ATOM 738 C CA . ILE A 1 91 ? -5.948 -3.429 1.695 1.00 97.06 91 ILE A CA 1
ATOM 739 C C . ILE A 1 91 ? -7.010 -3.215 0.610 1.00 97.06 91 ILE A C 1
ATOM 741 O O . ILE A 1 91 ? -7.413 -2.077 0.367 1.00 97.06 91 ILE A O 1
ATOM 745 N N . ASN A 1 92 ? -7.542 -4.295 0.032 1.00 96.06 92 ASN A N 1
ATOM 746 C CA . ASN A 1 92 ? -8.586 -4.250 -0.992 1.00 96.06 92 ASN A CA 1
ATOM 747 C C . ASN A 1 92 ? -9.885 -3.571 -0.519 1.00 96.06 92 ASN A C 1
ATOM 749 O O . ASN A 1 92 ? -10.615 -3.008 -1.331 1.00 96.06 92 ASN A O 1
ATOM 753 N N . LEU A 1 93 ? -10.159 -3.528 0.789 1.00 95.06 93 LEU A N 1
ATOM 754 C CA . LEU A 1 93 ? -11.306 -2.790 1.347 1.00 95.06 93 LEU A CA 1
ATOM 755 C C . LEU A 1 93 ? -11.195 -1.265 1.175 1.00 95.06 93 LEU A C 1
ATOM 757 O O . LEU A 1 93 ? -12.192 -0.543 1.297 1.00 95.06 93 LEU A O 1
ATOM 761 N N . TYR A 1 94 ? -9.985 -0.774 0.910 1.00 96.06 94 TYR A N 1
ATOM 762 C CA . TYR A 1 94 ? -9.674 0.642 0.745 1.00 96.06 94 TYR A CA 1
ATOM 763 C C . TYR A 1 94 ? -9.392 1.020 -0.717 1.00 96.06 94 TYR A C 1
ATOM 765 O O . TYR A 1 94 ? -9.147 2.192 -0.999 1.00 96.06 94 TYR A O 1
ATOM 773 N N . ASP A 1 95 ? -9.466 0.079 -1.665 1.00 96.56 95 ASP A N 1
ATOM 774 C CA . ASP A 1 95 ? -9.221 0.377 -3.078 1.00 96.56 95 ASP A CA 1
ATOM 775 C C . ASP A 1 95 ? -10.479 0.823 -3.833 1.00 96.56 95 ASP A C 1
ATOM 777 O O . ASP A 1 95 ? -11.111 0.071 -4.572 1.00 96.56 95 ASP A O 1
ATOM 781 N N . GLU A 1 96 ? -10.839 2.095 -3.682 1.00 92.62 96 GLU A N 1
ATOM 782 C CA . GLU A 1 96 ? -12.021 2.661 -4.348 1.00 92.62 96 GLU A CA 1
ATOM 783 C C . GLU A 1 96 ? -11.791 3.054 -5.815 1.00 92.62 96 GLU A C 1
ATOM 785 O O . GLU A 1 96 ? -12.750 3.305 -6.545 1.00 92.62 96 GLU A O 1
ATOM 790 N N . LYS A 1 97 ? -10.529 3.145 -6.258 1.00 91.25 97 LYS A N 1
ATOM 791 C CA . LYS A 1 97 ? -10.159 3.654 -7.594 1.00 91.25 97 LYS A CA 1
ATOM 792 C C . LYS A 1 97 ? -9.315 2.669 -8.402 1.00 91.25 97 LYS A C 1
ATOM 794 O O . LYS A 1 97 ? -8.621 3.090 -9.323 1.00 91.25 97 LYS A O 1
ATOM 799 N N . HIS A 1 98 ? -9.381 1.380 -8.074 1.00 93.62 98 HIS A N 1
ATOM 800 C CA . HIS A 1 98 ? -8.640 0.313 -8.756 1.00 93.62 98 HIS A CA 1
ATOM 801 C C . HIS A 1 98 ? -7.113 0.526 -8.778 1.00 93.62 98 HIS A C 1
ATOM 803 O O . HIS A 1 98 ? -6.426 0.052 -9.681 1.00 93.62 98 HIS A O 1
ATOM 809 N N . ASN A 1 99 ? -6.562 1.220 -7.780 1.00 97.25 99 ASN A N 1
ATOM 810 C CA . ASN A 1 99 ? -5.130 1.483 -7.653 1.00 97.25 99 ASN A CA 1
ATOM 811 C C . ASN A 1 99 ? -4.325 0.187 -7.515 1.00 97.25 99 ASN A C 1
ATOM 813 O O . ASN A 1 99 ? -3.192 0.110 -7.990 1.00 97.25 99 ASN A O 1
ATOM 817 N N . MET A 1 100 ? -4.898 -0.832 -6.868 1.00 97.62 100 MET A N 1
ATOM 818 C CA . MET A 1 100 ? -4.221 -2.111 -6.671 1.00 97.62 100 MET A CA 1
ATOM 819 C C . MET A 1 100 ? -4.035 -2.864 -7.983 1.00 97.62 100 MET A C 1
ATOM 821 O O . MET A 1 100 ? -3.085 -3.626 -8.101 1.00 97.62 100 MET A O 1
ATOM 825 N N . VAL A 1 101 ? -4.890 -2.642 -8.986 1.00 97.06 101 VAL A N 1
ATOM 826 C CA . VAL A 1 101 ? -4.736 -3.277 -10.303 1.00 97.06 101 VAL A CA 1
ATOM 827 C C . VAL A 1 101 ? -3.433 -2.830 -10.956 1.00 97.06 101 VAL A C 1
ATOM 829 O O . VAL A 1 101 ? -2.669 -3.674 -11.427 1.00 97.06 101 VAL A O 1
ATOM 832 N N . ASP A 1 102 ? -3.151 -1.527 -10.939 1.00 96.75 102 ASP A N 1
ATOM 833 C CA . ASP A 1 102 ? -1.929 -0.969 -11.521 1.00 96.75 102 ASP A CA 1
ATOM 834 C C . ASP A 1 102 ? -0.686 -1.434 -10.756 1.00 96.75 102 ASP A C 1
ATOM 836 O O . ASP A 1 102 ? 0.280 -1.902 -11.364 1.00 96.75 102 ASP A O 1
ATOM 840 N N . ILE A 1 103 ? -0.734 -1.373 -9.418 1.00 98.06 103 ILE A N 1
ATOM 841 C CA . ILE A 1 103 ? 0.369 -1.815 -8.555 1.00 98.06 103 ILE A CA 1
ATOM 842 C C . ILE A 1 103 ? 0.645 -3.307 -8.776 1.00 98.06 103 ILE A C 1
ATOM 844 O O . ILE A 1 103 ? 1.771 -3.683 -9.099 1.00 98.06 103 ILE A O 1
ATOM 848 N N . ASN A 1 104 ? -0.374 -4.161 -8.666 1.00 98.00 104 ASN A N 1
ATOM 849 C CA . ASN A 1 104 ? -0.217 -5.612 -8.779 1.00 98.00 104 ASN A CA 1
ATOM 850 C C . ASN A 1 104 ? 0.236 -6.024 -10.176 1.00 98.00 104 ASN A C 1
ATOM 852 O O . ASN A 1 104 ? 1.107 -6.880 -10.310 1.00 98.00 104 ASN A O 1
ATOM 856 N N . SER A 1 105 ? -0.285 -5.380 -11.224 1.00 97.75 105 SER A N 1
ATOM 857 C CA . SER A 1 105 ? 0.180 -5.620 -12.593 1.00 97.75 105 SER A CA 1
ATOM 858 C C . SER A 1 105 ? 1.666 -5.294 -12.737 1.00 97.75 105 SER A C 1
ATOM 860 O O . SER A 1 105 ? 2.409 -6.044 -13.372 1.00 97.75 105 SER A O 1
ATOM 862 N N . TYR A 1 106 ? 2.131 -4.203 -12.119 1.00 97.56 106 TYR A N 1
ATOM 863 C CA . TYR A 1 106 ? 3.549 -3.863 -12.108 1.00 97.56 106 TYR A CA 1
ATOM 864 C C . TYR A 1 106 ? 4.383 -4.911 -11.364 1.00 97.56 106 TYR A C 1
ATOM 866 O O . TYR A 1 106 ? 5.399 -5.366 -11.896 1.00 97.56 106 TYR A O 1
ATOM 874 N N . LEU A 1 107 ? 3.963 -5.309 -10.160 1.00 97.62 107 LEU A N 1
ATOM 875 C CA . LEU A 1 107 ? 4.672 -6.302 -9.349 1.00 97.62 107 LEU A CA 1
ATOM 876 C C . LEU A 1 107 ? 4.771 -7.646 -10.078 1.00 97.62 107 LEU A C 1
ATOM 878 O O . LEU A 1 107 ? 5.868 -8.191 -10.192 1.00 97.62 107 LEU A O 1
ATOM 882 N N . LEU A 1 108 ? 3.674 -8.118 -10.678 1.00 97.12 108 LEU A N 1
ATOM 883 C CA . LEU A 1 108 ? 3.644 -9.355 -11.463 1.00 97.12 108 LEU A CA 1
ATOM 884 C C . LEU A 1 108 ? 4.639 -9.329 -12.628 1.00 97.12 108 LEU A C 1
ATOM 886 O O . LEU A 1 108 ? 5.421 -10.261 -12.811 1.00 97.12 108 LEU A O 1
ATOM 890 N N . ASN A 1 109 ? 4.656 -8.237 -13.394 1.00 97.50 109 ASN A N 1
ATOM 891 C CA . ASN A 1 109 ? 5.547 -8.094 -14.548 1.00 97.50 109 ASN A CA 1
ATOM 892 C C . ASN A 1 109 ? 7.031 -7.990 -14.157 1.00 97.50 109 ASN A C 1
ATOM 894 O O . ASN A 1 109 ? 7.912 -8.224 -14.986 1.00 97.50 109 ASN A O 1
ATOM 898 N N . ASN A 1 110 ? 7.321 -7.655 -12.898 1.00 96.44 110 ASN A N 1
ATOM 899 C CA . ASN A 1 110 ? 8.671 -7.415 -12.401 1.00 96.44 110 ASN A CA 1
ATOM 900 C C . ASN A 1 110 ? 9.071 -8.356 -11.250 1.00 96.44 110 ASN A C 1
ATOM 902 O O . ASN A 1 110 ? 10.087 -8.114 -10.606 1.00 96.44 110 ASN A O 1
ATOM 906 N N . LEU A 1 111 ? 8.346 -9.462 -11.039 1.00 93.62 111 LEU A N 1
ATOM 907 C CA . LEU A 1 111 ? 8.515 -10.429 -9.933 1.00 93.62 111 LEU A CA 1
ATOM 908 C C . LEU A 1 111 ? 9.943 -10.986 -9.761 1.00 93.62 111 LEU A C 1
ATOM 910 O O . LEU A 1 111 ? 10.314 -11.471 -8.699 1.00 93.62 111 LEU A O 1
ATOM 914 N N . HIS A 1 112 ? 10.764 -10.918 -10.809 1.00 93.56 112 HIS A N 1
ATOM 915 C CA . HIS A 1 112 ? 12.162 -11.349 -10.795 1.00 93.56 112 HIS A CA 1
ATOM 916 C C . HIS A 1 112 ? 13.113 -10.339 -10.127 1.00 93.56 112 HIS A C 1
ATOM 918 O O . HIS A 1 112 ? 14.279 -10.657 -9.875 1.00 93.56 112 HIS A O 1
ATOM 924 N N . PHE A 1 113 ? 12.667 -9.106 -9.872 1.00 94.31 113 PHE A N 1
ATOM 925 C CA . PHE A 1 113 ? 13.461 -8.112 -9.162 1.00 94.31 113 PHE A CA 1
ATOM 926 C C . PHE A 1 113 ? 13.509 -8.410 -7.659 1.00 94.31 113 PHE A C 1
ATOM 928 O O . PHE A 1 113 ? 12.503 -8.782 -7.062 1.00 94.31 113 PHE A O 1
ATOM 935 N N . PRO A 1 114 ? 14.664 -8.190 -7.002 1.00 95.62 114 PRO A N 1
ATOM 936 C CA . PRO A 1 114 ? 14.727 -8.279 -5.550 1.00 95.62 114 PRO A CA 1
ATOM 937 C C . PRO A 1 114 ? 13.832 -7.204 -4.921 1.00 95.62 114 PRO A C 1
ATOM 939 O O . PRO A 1 114 ? 13.764 -6.084 -5.431 1.00 95.62 114 PRO A O 1
ATOM 942 N N . ARG A 1 115 ? 13.222 -7.504 -3.765 1.00 95.19 115 ARG A N 1
ATOM 943 C CA . ARG A 1 115 ? 12.243 -6.628 -3.090 1.00 95.19 115 ARG A CA 1
ATOM 944 C C . ARG A 1 115 ? 12.689 -5.169 -2.967 1.00 95.19 115 ARG A C 1
ATOM 946 O O . ARG A 1 115 ? 11.927 -4.267 -3.286 1.00 95.19 115 ARG A O 1
ATOM 953 N N . LYS A 1 116 ? 13.949 -4.921 -2.590 1.00 94.06 116 LYS A N 1
ATOM 954 C CA . LYS A 1 116 ? 14.499 -3.555 -2.511 1.00 94.06 116 LYS A CA 1
ATOM 955 C C . LYS A 1 116 ? 14.373 -2.795 -3.837 1.00 94.06 116 LYS A C 1
ATOM 957 O O . LYS A 1 116 ? 13.963 -1.644 -3.844 1.00 94.06 116 LYS A O 1
ATOM 962 N N . LYS A 1 117 ? 14.692 -3.456 -4.953 1.00 94.62 117 LYS A N 1
ATOM 963 C CA . LYS A 1 117 ? 14.576 -2.870 -6.291 1.00 94.62 117 LYS A CA 1
ATOM 964 C C . LYS A 1 117 ? 13.113 -2.682 -6.689 1.00 94.62 117 LYS A C 1
ATOM 966 O O . LYS A 1 117 ? 12.799 -1.675 -7.308 1.00 94.62 117 LYS A O 1
ATOM 971 N N . LEU A 1 118 ? 12.229 -3.613 -6.322 1.00 96.06 118 LEU A N 1
ATOM 972 C CA . LEU A 1 118 ? 10.788 -3.466 -6.553 1.00 96.06 118 LEU A CA 1
ATOM 973 C C . LEU A 1 118 ? 10.224 -2.223 -5.867 1.00 96.06 118 LEU A C 1
ATOM 975 O O . LEU A 1 118 ? 9.485 -1.494 -6.513 1.00 96.06 118 LEU A O 1
ATOM 979 N N . ILE A 1 119 ? 10.610 -1.946 -4.617 1.00 96.75 119 ILE A N 1
ATOM 980 C CA . ILE A 1 119 ? 10.170 -0.745 -3.888 1.00 96.75 119 ILE A CA 1
ATOM 981 C C . ILE A 1 119 ? 10.581 0.525 -4.642 1.00 96.75 119 ILE A C 1
ATOM 983 O O . ILE A 1 119 ? 9.732 1.369 -4.926 1.00 96.75 119 ILE A O 1
ATOM 987 N N . ASP A 1 120 ? 11.862 0.642 -5.007 1.00 94.88 120 ASP A N 1
ATOM 988 C CA . ASP A 1 120 ? 12.378 1.820 -5.716 1.00 94.88 120 ASP A CA 1
ATOM 989 C C . ASP A 1 120 ? 11.646 2.028 -7.055 1.00 94.88 120 ASP A C 1
ATOM 991 O O . ASP A 1 120 ? 11.220 3.132 -7.393 1.00 94.88 120 ASP A O 1
ATOM 995 N N . HIS A 1 121 ? 11.448 0.943 -7.803 1.00 95.38 121 HIS A N 1
ATOM 996 C CA . HIS A 1 121 ? 10.808 0.958 -9.112 1.00 95.38 121 HIS A CA 1
ATOM 997 C C . HIS A 1 121 ? 9.303 1.238 -9.046 1.00 95.38 121 HIS A C 1
ATOM 999 O O . HIS A 1 121 ? 8.801 2.091 -9.775 1.00 95.38 121 HIS A O 1
ATOM 1005 N N . VAL A 1 122 ? 8.565 0.549 -8.177 1.00 96.44 122 VAL A N 1
ATOM 1006 C CA . VAL A 1 122 ? 7.112 0.719 -8.093 1.00 96.44 122 VAL A CA 1
ATOM 1007 C C . VAL A 1 122 ? 6.774 2.128 -7.609 1.00 96.44 122 VAL A C 1
ATOM 1009 O O . VAL A 1 122 ? 5.874 2.758 -8.151 1.00 96.44 122 VAL A O 1
ATOM 1012 N N . LEU A 1 123 ? 7.556 2.696 -6.686 1.00 97.19 123 LEU A N 1
ATOM 1013 C CA . LEU A 1 123 ? 7.361 4.077 -6.243 1.00 97.19 123 LEU A CA 1
ATOM 1014 C C . LEU A 1 123 ? 7.844 5.120 -7.259 1.00 97.19 123 LEU A C 1
ATOM 1016 O O . LEU A 1 123 ? 7.421 6.271 -7.204 1.00 97.19 123 LEU A O 1
ATOM 1020 N N . GLN A 1 124 ? 8.703 4.770 -8.214 1.00 95.25 124 GLN A N 1
ATOM 1021 C CA . GLN A 1 124 ? 9.076 5.697 -9.287 1.00 95.25 124 GLN A CA 1
ATOM 1022 C C . GLN A 1 124 ? 7.884 6.021 -10.207 1.00 95.25 124 GLN A C 1
ATOM 1024 O O . GLN A 1 124 ? 7.749 7.168 -10.664 1.00 95.25 124 GLN A O 1
ATOM 1029 N N . TYR A 1 125 ? 7.047 5.011 -10.475 1.00 94.38 125 TYR A N 1
ATOM 1030 C CA . TYR A 1 125 ? 5.995 5.041 -11.498 1.00 94.38 125 TYR A CA 1
ATOM 1031 C C . TYR A 1 125 ? 4.563 5.029 -10.933 1.00 94.38 125 TYR A C 1
ATOM 1033 O O . TYR A 1 125 ? 3.661 5.554 -11.581 1.00 94.38 125 TYR A O 1
ATOM 1041 N N . HIS A 1 126 ? 4.360 4.481 -9.732 1.00 96.88 126 HIS A N 1
ATOM 1042 C CA . HIS A 1 126 ? 3.044 4.219 -9.134 1.00 96.88 126 HIS A CA 1
ATOM 1043 C C . HIS A 1 126 ? 2.894 4.781 -7.710 1.00 96.88 126 HIS A C 1
ATOM 1045 O O . HIS A 1 126 ? 2.021 4.349 -6.960 1.00 96.88 126 HIS A O 1
ATOM 1051 N N . ASP A 1 127 ? 3.707 5.761 -7.299 1.00 97.25 127 ASP A N 1
ATOM 1052 C CA . ASP A 1 127 ? 3.571 6.378 -5.969 1.00 97.25 127 ASP A CA 1
ATOM 1053 C C . ASP A 1 127 ? 2.184 6.985 -5.725 1.00 97.25 127 ASP A C 1
ATOM 1055 O O . ASP A 1 127 ? 1.664 6.911 -4.613 1.00 97.25 127 ASP A O 1
ATOM 1059 N N . TYR A 1 128 ? 1.568 7.557 -6.759 1.00 97.12 128 TYR A N 1
ATOM 1060 C CA . TYR A 1 128 ? 0.216 8.100 -6.686 1.00 97.12 128 TYR A CA 1
ATOM 1061 C C . TYR A 1 128 ? -0.827 7.024 -6.341 1.00 97.12 128 TYR A C 1
ATOM 1063 O O . TYR A 1 128 ? -1.759 7.311 -5.595 1.00 97.12 128 TYR A O 1
ATOM 1071 N N . ASN A 1 129 ? -0.659 5.785 -6.825 1.00 98.31 129 ASN A N 1
ATOM 1072 C CA . ASN A 1 129 ? -1.558 4.676 -6.508 1.00 98.31 129 ASN A CA 1
ATOM 1073 C C . ASN A 1 129 ? -1.465 4.320 -5.015 1.00 98.31 129 ASN A C 1
ATOM 1075 O O . ASN A 1 129 ? -2.491 4.178 -4.352 1.00 98.31 129 ASN A O 1
ATOM 1079 N N . PHE A 1 130 ? -0.247 4.247 -4.464 1.00 98.19 130 PHE A N 1
ATOM 1080 C CA . PHE A 1 130 ? -0.043 4.018 -3.028 1.00 98.19 130 PHE A CA 1
ATOM 1081 C C . PHE A 1 130 ? -0.603 5.162 -2.178 1.00 98.19 130 PHE A C 1
ATOM 1083 O O . PHE A 1 130 ? -1.269 4.908 -1.179 1.00 98.19 130 PHE A O 1
ATOM 1090 N N . LYS A 1 131 ? -0.376 6.417 -2.583 1.00 97.94 131 LYS A N 1
ATOM 1091 C CA . LYS A 1 131 ? -0.911 7.597 -1.884 1.00 97.94 131 LYS A CA 1
ATOM 1092 C C . LYS A 1 131 ? -2.438 7.595 -1.868 1.00 97.94 131 LYS A C 1
ATOM 1094 O O . LYS A 1 131 ? -3.015 7.778 -0.810 1.00 97.94 131 LYS A O 1
ATOM 1099 N N . ASN A 1 132 ? -3.085 7.278 -2.989 1.00 98.06 132 ASN A N 1
ATOM 1100 C CA . ASN A 1 132 ? -4.544 7.175 -3.047 1.00 98.06 132 ASN A CA 1
ATOM 1101 C C . ASN A 1 132 ? -5.098 6.089 -2.112 1.00 98.06 132 ASN A C 1
ATOM 1103 O O . ASN A 1 132 ? -6.142 6.300 -1.500 1.00 98.06 132 ASN A O 1
ATOM 1107 N N . LEU A 1 133 ? -4.425 4.935 -1.999 1.00 98.12 133 LEU A N 1
ATOM 1108 C CA . LEU A 1 133 ? -4.813 3.904 -1.030 1.00 98.12 133 LEU A CA 1
ATOM 1109 C C . LEU A 1 133 ? -4.696 4.437 0.401 1.00 98.12 133 LEU A C 1
ATOM 1111 O O . LEU A 1 133 ? -5.641 4.322 1.179 1.00 98.12 133 LEU A O 1
ATOM 1115 N N . LEU A 1 134 ? -3.564 5.067 0.726 1.00 98.25 134 LEU A N 1
ATOM 1116 C CA . LEU A 1 134 ? -3.335 5.659 2.041 1.00 98.25 134 LEU A CA 1
ATOM 1117 C C . LEU A 1 134 ? -4.351 6.761 2.367 1.00 98.25 134 LEU A C 1
ATOM 1119 O O . LEU A 1 134 ? -4.847 6.784 3.487 1.00 98.25 134 LEU A O 1
ATOM 1123 N N . ASP A 1 135 ? -4.721 7.610 1.409 1.00 98.25 135 ASP A N 1
ATOM 1124 C CA . ASP A 1 135 ? -5.728 8.661 1.592 1.00 98.25 135 ASP A CA 1
ATOM 1125 C C . ASP A 1 135 ? -7.084 8.071 2.008 1.00 98.25 135 ASP A C 1
ATOM 1127 O O . ASP A 1 135 ? -7.694 8.526 2.978 1.00 98.25 135 ASP A O 1
ATOM 1131 N N . VAL A 1 136 ? -7.531 7.000 1.339 1.00 98.00 136 VAL A N 1
ATOM 1132 C CA . VAL A 1 136 ? -8.779 6.304 1.699 1.00 98.00 136 VAL A CA 1
ATOM 1133 C C . VAL A 1 136 ? -8.657 5.623 3.067 1.00 98.00 136 VAL A C 1
ATOM 1135 O O . VAL A 1 136 ? -9.597 5.644 3.865 1.00 98.00 136 VAL A O 1
ATOM 1138 N N . MET A 1 137 ? -7.500 5.033 3.380 1.00 97.44 137 MET A N 1
ATOM 1139 C CA . MET A 1 137 ? -7.246 4.435 4.695 1.00 97.44 137 MET A CA 1
ATOM 1140 C C . MET A 1 137 ? -7.281 5.489 5.811 1.00 97.44 137 MET A C 1
ATOM 1142 O O . MET A 1 137 ? -7.877 5.235 6.863 1.00 97.44 137 MET A O 1
ATOM 1146 N N . ILE A 1 138 ? -6.694 6.671 5.588 1.00 97.94 138 ILE A N 1
ATOM 1147 C CA . ILE A 1 138 ? -6.734 7.818 6.506 1.00 97.94 138 ILE A CA 1
ATOM 1148 C C . ILE A 1 138 ? -8.187 8.241 6.730 1.00 97.94 138 ILE A C 1
ATOM 1150 O O . ILE A 1 138 ? -8.617 8.346 7.878 1.00 97.94 138 ILE A O 1
ATOM 1154 N N . GLU A 1 139 ? -8.960 8.426 5.658 1.00 97.50 139 GLU A N 1
ATOM 1155 C CA . GLU A 1 139 ? -10.360 8.854 5.741 1.00 97.50 139 GLU A CA 1
ATOM 1156 C C . GLU A 1 139 ? -11.224 7.862 6.533 1.00 97.50 139 GLU A C 1
ATOM 1158 O O . GLU A 1 139 ? -12.000 8.263 7.402 1.00 97.50 139 GLU A O 1
ATOM 1163 N N . LYS A 1 140 ? -11.072 6.557 6.274 1.00 95.81 140 LYS A N 1
ATOM 1164 C CA . LYS A 1 140 ? -11.932 5.523 6.869 1.00 95.81 140 LYS A CA 1
ATOM 1165 C C . LYS A 1 140 ? -11.525 5.095 8.273 1.00 95.81 140 LYS A C 1
ATOM 1167 O O . LYS A 1 140 ? -12.379 4.664 9.045 1.00 95.81 140 LYS A O 1
ATOM 1172 N N . THR A 1 141 ? -10.236 5.152 8.602 1.00 95.50 141 THR A N 1
ATOM 1173 C CA . THR A 1 141 ? -9.715 4.564 9.851 1.00 95.50 141 THR A CA 1
ATOM 1174 C C . THR A 1 141 ? -9.028 5.566 10.768 1.00 95.50 141 THR A C 1
ATOM 1176 O O . THR A 1 141 ? -8.806 5.257 11.938 1.00 95.50 141 THR A O 1
ATOM 1179 N N . GLY A 1 142 ? -8.677 6.751 10.261 1.00 96.75 142 GLY A N 1
ATOM 1180 C CA . GLY A 1 142 ? -7.864 7.724 10.985 1.00 96.75 142 GLY A CA 1
ATOM 1181 C C . GLY A 1 142 ? -6.415 7.280 11.204 1.00 96.75 142 GLY A C 1
ATOM 1182 O O . GLY A 1 142 ? -5.733 7.858 12.053 1.00 96.75 142 GLY A O 1
ATOM 1183 N N . VAL A 1 143 ? -5.946 6.248 10.487 1.00 97.19 143 VAL A N 1
ATOM 1184 C CA . VAL A 1 143 ? -4.535 5.841 10.502 1.00 97.19 143 VAL A CA 1
ATOM 1185 C C . VAL A 1 143 ? -3.646 7.009 10.070 1.00 97.19 143 VAL A C 1
ATOM 1187 O O . VAL A 1 143 ? -4.058 7.841 9.267 1.00 97.19 143 VAL A O 1
ATOM 1190 N N . LYS A 1 144 ? -2.430 7.076 10.616 1.00 97.69 144 LYS A N 1
ATOM 1191 C CA . LYS A 1 144 ? -1.436 8.110 10.308 1.00 97.69 144 LYS A CA 1
ATOM 1192 C C . LYS A 1 144 ? -0.196 7.457 9.705 1.00 97.69 144 LYS A C 1
ATOM 1194 O O . LYS A 1 144 ? 0.662 7.010 10.468 1.00 97.69 144 LYS A O 1
ATOM 1199 N N . PRO A 1 145 ? -0.102 7.344 8.371 1.00 97.50 145 PRO A N 1
ATOM 1200 C CA . PRO A 1 145 ? 1.013 6.668 7.713 1.00 97.50 145 PRO A CA 1
ATOM 1201 C C . PRO A 1 145 ? 2.377 7.221 8.130 1.00 97.50 145 PRO A C 1
ATOM 1203 O O . PRO A 1 145 ? 3.322 6.457 8.289 1.00 97.50 145 PRO A O 1
ATOM 1206 N N . GLU A 1 146 ? 2.471 8.525 8.386 1.00 97.38 146 GLU A N 1
ATOM 1207 C CA . GLU A 1 146 ? 3.697 9.212 8.801 1.00 97.38 146 GLU A CA 1
ATOM 1208 C C . GLU A 1 146 ? 4.265 8.694 10.131 1.00 97.38 146 GLU A C 1
ATOM 1210 O O . GLU A 1 146 ? 5.473 8.780 10.347 1.00 97.38 146 GLU A O 1
ATOM 1215 N N . ASP A 1 147 ? 3.420 8.116 10.990 1.00 97.38 147 ASP A N 1
ATOM 1216 C CA . ASP A 1 147 ? 3.825 7.495 12.254 1.00 97.38 147 ASP A CA 1
ATOM 1217 C C . ASP A 1 147 ? 4.184 5.997 12.076 1.00 97.38 147 ASP A C 1
ATOM 1219 O O . ASP A 1 147 ? 4.748 5.370 12.975 1.00 97.38 147 ASP A O 1
ATOM 1223 N N . MET A 1 148 ? 3.888 5.402 10.913 1.00 96.94 148 MET A N 1
ATOM 1224 C CA . MET A 1 148 ? 4.063 3.974 10.609 1.00 96.94 148 MET A CA 1
ATOM 1225 C C . MET A 1 148 ? 5.365 3.716 9.842 1.00 96.94 148 MET A C 1
ATOM 1227 O O . MET A 1 148 ? 5.384 3.368 8.660 1.00 96.94 148 MET A O 1
ATOM 1231 N N . LEU A 1 149 ? 6.479 3.899 10.551 1.00 97.31 149 LEU A N 1
ATOM 1232 C CA . LEU A 1 149 ? 7.835 3.878 9.990 1.00 97.31 149 LEU A CA 1
ATOM 1233 C C . LEU A 1 149 ? 8.519 2.499 10.008 1.00 97.31 149 LEU A C 1
ATOM 1235 O O . LEU A 1 149 ? 9.703 2.402 9.685 1.00 97.31 149 LEU A O 1
ATOM 1239 N N . THR A 1 150 ? 7.812 1.427 10.378 1.00 98.00 150 THR A N 1
ATOM 1240 C CA . THR A 1 150 ? 8.340 0.052 10.315 1.00 98.00 150 THR A CA 1
ATOM 1241 C C . THR A 1 150 ? 7.339 -0.915 9.692 1.00 98.00 150 THR A C 1
ATOM 1243 O O . THR A 1 150 ? 6.139 -0.643 9.647 1.00 98.00 150 THR A O 1
ATOM 1246 N N . TYR A 1 151 ? 7.839 -2.059 9.216 1.00 97.25 151 TYR A N 1
ATOM 1247 C CA . TYR A 1 151 ? 6.998 -3.137 8.696 1.00 97.25 151 TYR A CA 1
ATOM 1248 C C . TYR A 1 151 ? 6.024 -3.637 9.769 1.00 97.25 151 TYR A C 1
ATOM 1250 O O . TYR A 1 151 ? 4.829 -3.743 9.527 1.00 97.25 151 TYR A O 1
ATOM 1258 N N . GLU A 1 152 ? 6.531 -3.869 10.980 1.00 98.12 152 GLU A N 1
ATOM 1259 C CA . GLU A 1 152 ? 5.780 -4.432 12.103 1.00 98.12 152 GLU A CA 1
ATOM 1260 C C . GLU A 1 152 ? 4.631 -3.520 12.547 1.00 98.12 152 GLU A C 1
ATOM 1262 O O . GLU A 1 152 ? 3.616 -4.000 13.045 1.00 98.12 152 GLU A O 1
ATOM 1267 N N . ALA A 1 153 ? 4.768 -2.201 12.367 1.00 98.25 153 ALA A N 1
ATOM 1268 C CA . ALA A 1 153 ? 3.682 -1.267 12.636 1.00 98.25 153 ALA A CA 1
ATOM 1269 C C . ALA A 1 153 ? 2.504 -1.494 11.676 1.00 98.25 153 ALA A C 1
ATOM 1271 O O . ALA A 1 153 ? 1.354 -1.528 12.119 1.00 98.25 153 ALA A O 1
ATOM 1272 N N . TRP A 1 154 ? 2.787 -1.672 10.382 1.00 98.38 154 TRP A N 1
ATOM 1273 C CA . TRP A 1 154 ? 1.769 -1.958 9.369 1.00 98.38 154 TRP A CA 1
ATOM 1274 C C . TRP A 1 154 ? 1.160 -3.343 9.532 1.00 98.38 154 TRP A C 1
ATOM 1276 O O . TRP A 1 154 ? -0.060 -3.462 9.506 1.00 98.38 154 TRP A O 1
ATOM 1286 N N . ASP A 1 155 ? 1.991 -4.350 9.781 1.00 98.00 155 ASP A N 1
ATOM 1287 C CA . ASP A 1 155 ? 1.573 -5.729 10.042 1.00 98.00 155 ASP A CA 1
ATOM 1288 C C . ASP A 1 155 ? 0.611 -5.810 11.234 1.00 98.00 155 ASP A C 1
ATOM 1290 O O . ASP A 1 155 ? -0.501 -6.328 11.134 1.00 98.00 155 ASP A O 1
ATOM 1294 N N . LYS A 1 156 ? 0.966 -5.152 12.344 1.00 98.06 156 LYS A N 1
ATOM 1295 C CA . LYS A 1 156 ? 0.092 -5.062 13.514 1.00 98.06 156 LYS A CA 1
ATOM 1296 C C . LYS A 1 156 ? -1.238 -4.378 13.193 1.00 98.06 156 LYS A C 1
ATOM 1298 O O . LYS A 1 156 ? -2.288 -4.863 13.608 1.00 98.06 156 LYS A O 1
ATOM 1303 N N . TRP A 1 157 ? -1.210 -3.248 12.484 1.00 9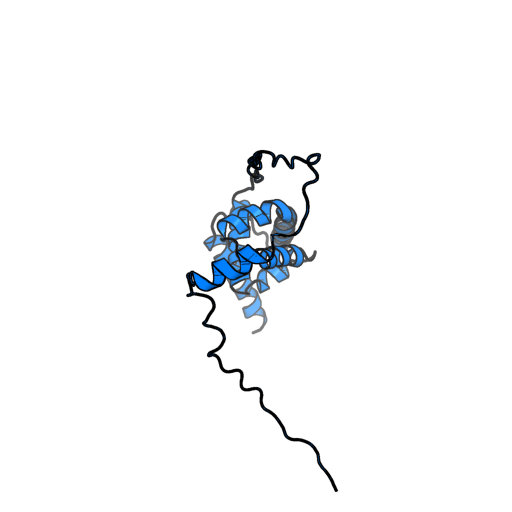7.81 157 TRP A N 1
ATOM 1304 C CA . TRP A 1 157 ? -2.438 -2.554 12.090 1.00 97.81 157 TRP A CA 1
ATOM 1305 C C . TRP A 1 157 ? -3.315 -3.428 11.190 1.00 97.81 157 TRP A C 1
ATOM 1307 O O . TRP A 1 157 ? -4.534 -3.444 11.360 1.00 97.81 157 TRP A O 1
ATOM 1317 N N . TYR A 1 158 ? -2.704 -4.164 10.263 1.00 97.31 158 TYR A N 1
ATOM 1318 C CA . TYR A 1 158 ? -3.380 -5.047 9.321 1.00 97.31 158 TYR A CA 1
ATOM 1319 C C . TYR A 1 158 ? -4.129 -6.165 10.052 1.00 97.31 158 TYR A C 1
ATOM 1321 O O . TYR A 1 158 ? -5.338 -6.326 9.865 1.00 97.31 158 TYR A O 1
ATOM 1329 N N . GLU A 1 159 ? -3.458 -6.835 10.989 1.00 95.88 159 GLU A N 1
ATOM 1330 C CA . GLU A 1 159 ? -4.065 -7.864 11.838 1.00 95.88 159 GLU A CA 1
ATOM 1331 C C . GLU A 1 159 ? -5.170 -7.305 12.749 1.00 95.88 159 GLU A C 1
ATOM 1333 O O . GLU A 1 159 ? -6.225 -7.923 12.922 1.00 95.88 159 GLU A O 1
ATOM 1338 N N . GLU A 1 160 ? -5.000 -6.090 13.280 1.00 95.81 160 GLU A N 1
ATOM 1339 C CA . GLU A 1 160 ? -6.052 -5.405 14.039 1.00 95.81 160 GLU A CA 1
ATOM 1340 C C . GLU A 1 160 ? -7.296 -5.110 13.184 1.00 95.81 160 GLU A C 1
ATOM 1342 O O . GLU A 1 160 ? -8.418 -5.190 13.691 1.00 95.81 160 GLU A O 1
ATOM 1347 N N . GLN A 1 161 ? -7.141 -4.775 11.898 1.00 94.94 161 GLN A N 1
ATOM 1348 C CA . GLN A 1 161 ? -8.287 -4.621 10.995 1.00 94.94 161 GLN A CA 1
ATOM 1349 C C . GLN A 1 161 ? -8.931 -5.970 10.661 1.00 94.94 161 GLN A C 1
ATOM 1351 O O . GLN A 1 161 ? -10.158 -6.084 10.719 1.00 94.94 161 GLN A O 1
ATOM 1356 N N . ARG A 1 162 ? -8.127 -7.003 10.375 1.00 93.31 162 ARG A N 1
ATOM 1357 C CA . ARG A 1 162 ? -8.609 -8.368 10.115 1.00 93.31 162 ARG A CA 1
ATOM 1358 C C . ARG A 1 162 ? -9.468 -8.887 11.269 1.00 93.31 162 ARG A C 1
ATOM 1360 O O . ARG A 1 162 ? -10.562 -9.414 11.046 1.00 93.31 162 ARG A O 1
ATOM 1367 N N . ALA A 1 163 ? -9.021 -8.682 12.507 1.00 93.12 163 ALA A N 1
ATOM 1368 C CA . ALA A 1 163 ? -9.741 -9.114 13.701 1.00 93.12 163 ALA A CA 1
ATOM 1369 C C . ALA A 1 163 ? -11.144 -8.489 13.815 1.00 93.12 163 ALA A C 1
ATOM 1371 O O . ALA A 1 163 ? -12.090 -9.185 14.187 1.00 93.12 163 ALA A O 1
ATOM 1372 N N . LYS A 1 164 ? -11.306 -7.210 13.442 1.00 89.31 164 LYS A N 1
ATOM 1373 C CA . LYS A 1 164 ? -12.606 -6.509 13.481 1.00 89.31 164 LYS A CA 1
ATOM 1374 C C . LYS A 1 164 ? -13.620 -7.098 12.502 1.00 89.31 164 LYS A C 1
ATOM 1376 O O . LYS A 1 164 ? -14.812 -7.141 12.802 1.00 89.31 164 LYS A O 1
ATOM 1381 N N . ILE A 1 165 ? -13.152 -7.561 11.343 1.00 83.50 165 ILE A N 1
ATOM 1382 C CA . ILE A 1 165 ? -14.001 -8.193 10.325 1.00 83.50 165 ILE A CA 1
ATOM 1383 C C . ILE A 1 165 ? -14.412 -9.587 10.789 1.00 83.50 165 ILE A C 1
ATOM 1385 O O . ILE A 1 165 ? -15.598 -9.910 10.770 1.00 83.50 165 ILE A O 1
ATOM 1389 N N . SER A 1 166 ? -13.459 -10.386 11.275 1.00 67.81 166 SER A N 1
ATOM 1390 C CA . SER A 1 166 ? -13.732 -11.729 11.802 1.00 67.81 166 SER A CA 1
ATOM 1391 C C . SER A 1 166 ? -14.753 -11.698 12.947 1.00 67.81 166 SER A C 1
ATOM 1393 O O . SER A 1 166 ? -15.717 -12.462 12.943 1.00 67.81 166 SER A O 1
ATOM 1395 N N . SER A 1 167 ? -14.633 -10.733 13.869 1.00 64.06 167 SER A N 1
ATOM 1396 C CA . SER A 1 167 ? -15.598 -10.557 14.962 1.00 64.06 167 SER A CA 1
ATOM 1397 C C . SER A 1 167 ? -16.987 -10.087 14.519 1.00 64.06 167 SER A C 1
ATOM 1399 O O . SER A 1 167 ? -17.921 -10.150 15.308 1.00 64.06 167 SER A O 1
ATOM 1401 N N . SER A 1 168 ? -17.141 -9.583 13.290 1.00 58.91 168 SER A N 1
ATOM 1402 C CA . SER A 1 168 ? -18.441 -9.129 12.772 1.00 58.91 168 SER A CA 1
ATOM 1403 C C . SER A 1 168 ? -19.297 -10.255 12.173 1.00 58.91 168 SER A C 1
ATOM 1405 O O . SER A 1 168 ? -20.481 -10.050 11.917 1.00 58.91 168 SER A O 1
ATOM 1407 N N . LEU A 1 169 ? -18.707 -11.439 11.961 1.00 57.09 169 LEU A N 1
ATOM 1408 C CA . LEU A 1 169 ? -19.356 -12.616 11.370 1.00 57.09 169 LEU A CA 1
ATOM 1409 C C . LEU A 1 169 ? -19.761 -13.687 12.409 1.00 57.09 169 LEU A C 1
ATOM 1411 O O . LEU A 1 169 ? -20.288 -14.728 12.011 1.00 57.09 169 LEU A O 1
ATOM 1415 N N . SER A 1 170 ? -19.521 -13.453 13.709 1.00 45.09 170 SER A N 1
ATOM 1416 C CA . SER A 1 170 ? -19.929 -14.326 14.831 1.00 45.09 170 SER A CA 1
ATOM 1417 C C . SER A 1 170 ? -21.194 -13.828 15.520 1.00 45.09 170 SER A C 1
ATOM 1419 O O . SER A 1 170 ? -22.065 -14.668 15.830 1.00 45.09 170 SER A O 1
#